Protein AF-A0A7Y5HH87-F1 (afdb_monomer_lite)

Secondary structure (DSSP, 8-state):
--EEEE--EEE--TT-PPPHHHHHHHHHHHHHT-TTTTT-SSEEEE--EEE--

Radius of gyration: 12.87 Å; chains: 1; bounding box: 25×18×39 Å

Foldseek 3Di:
DAADEAEDEAEDDAPGDDDPVVVVVVVVVVVVVDVVCVVDPHHYHYDYHYDHD

Sequence (53 aa):
MTAVTLRPEVAFAPGRGPGEEEFRELHGAAHRECFLADSVRTEVRREARRTGG

pLDDT: mean 85.53, std 7.09, range [55.94, 92.88]

Structure (mmCIF, N/CA/C/O backbone):
data_AF-A0A7Y5HH87-F1
#
_entry.id   AF-A0A7Y5HH87-F1
#
loop_
_atom_site.group_PDB
_atom_site.id
_atom_site.type_symbol
_atom_site.label_atom_id
_atom_site.label_alt_id
_atom_site.label_comp_id
_atom_site.label_asym_id
_atom_site.label_entity_id
_atom_site.label_seq_id
_atom_site.pdbx_PDB_ins_code
_atom_site.Cartn_x
_atom_site.Cartn_y
_atom_site.Cartn_z
_atom_site.occupancy
_atom_site.B_iso_or_equiv
_atom_site.auth_seq_id
_atom_site.auth_comp_id
_atom_site.auth_asym_id
_atom_site.auth_atom_id
_atom_site.pdbx_PDB_model_num
ATOM 1 N N . MET A 1 1 ? -6.508 -4.089 22.252 1.00 67.06 1 MET A N 1
ATOM 2 C CA . MET A 1 1 ? -6.947 -3.330 21.057 1.00 67.06 1 MET A CA 1
ATOM 3 C C . MET A 1 1 ? -6.945 -4.273 19.869 1.00 67.06 1 MET A C 1
ATOM 5 O O . MET A 1 1 ? -6.153 -5.208 19.879 1.00 67.06 1 MET A O 1
ATOM 9 N N . THR A 1 2 ? -7.810 -4.053 18.882 1.00 84.62 2 THR A N 1
ATOM 10 C CA . THR A 1 2 ? -7.791 -4.809 17.619 1.00 84.62 2 THR A CA 1
ATOM 11 C C . THR A 1 2 ? -6.811 -4.153 16.647 1.00 84.62 2 THR A C 1
ATOM 13 O O . THR A 1 2 ? -6.681 -2.927 16.640 1.00 84.62 2 THR A O 1
ATOM 16 N N . ALA A 1 3 ? -6.148 -4.955 15.816 1.00 90.44 3 ALA A N 1
ATOM 17 C CA . ALA A 1 3 ? -5.259 -4.492 14.757 1.00 90.44 3 ALA A CA 1
ATOM 18 C C . ALA A 1 3 ? -5.546 -5.240 13.447 1.00 90.44 3 ALA A C 1
ATOM 20 O O . ALA A 1 3 ? -5.973 -6.395 13.469 1.00 90.44 3 ALA A O 1
ATOM 21 N N . VAL A 1 4 ? -5.298 -4.581 12.317 1.00 90.06 4 VAL A N 1
ATOM 22 C CA . VAL A 1 4 ? -5.445 -5.122 10.960 1.00 90.06 4 VAL A CA 1
ATOM 23 C C . VAL A 1 4 ? -4.172 -4.818 10.178 1.00 90.06 4 VAL A C 1
ATOM 25 O O . VAL A 1 4 ? -3.702 -3.684 10.173 1.00 90.06 4 VAL A O 1
ATOM 28 N N . THR A 1 5 ? -3.628 -5.816 9.483 1.00 90.94 5 THR A N 1
ATOM 29 C CA . THR A 1 5 ? -2.495 -5.637 8.566 1.00 90.94 5 THR A CA 1
ATOM 30 C C . THR A 1 5 ? -2.971 -5.829 7.134 1.00 90.94 5 THR A C 1
ATOM 32 O O . THR A 1 5 ? -3.341 -6.933 6.740 1.00 90.94 5 THR A O 1
ATOM 35 N N . LEU A 1 6 ? -2.935 -4.760 6.342 1.00 88.88 6 LEU A N 1
ATOM 36 C CA . LEU A 1 6 ? -3.231 -4.803 4.915 1.00 88.88 6 LEU A CA 1
ATOM 37 C C . LEU A 1 6 ? -2.000 -5.304 4.149 1.00 88.88 6 LEU A C 1
ATOM 39 O O . LEU A 1 6 ? -0.917 -4.729 4.263 1.00 88.88 6 LEU A O 1
ATOM 43 N N . ARG A 1 7 ? -2.176 -6.353 3.340 1.00 90.94 7 ARG A N 1
ATOM 44 C CA . ARG A 1 7 ? -1.137 -6.955 2.484 1.00 90.94 7 ARG A CA 1
ATOM 45 C C . ARG A 1 7 ? -1.507 -6.820 1.000 1.00 90.94 7 ARG A C 1
ATOM 47 O O . ARG A 1 7 ? -1.849 -7.820 0.378 1.00 90.94 7 ARG A O 1
ATOM 54 N N . PRO A 1 8 ? -1.531 -5.597 0.436 1.00 87.94 8 PRO A N 1
ATOM 55 C CA . PRO A 1 8 ? -1.861 -5.410 -0.969 1.00 87.94 8 PRO A CA 1
ATOM 56 C C . PRO A 1 8 ? -0.714 -5.903 -1.857 1.00 87.94 8 PRO A C 1
ATOM 58 O O . PRO A 1 8 ? 0.424 -5.435 -1.747 1.00 87.94 8 PRO A O 1
ATOM 61 N N . GLU A 1 9 ? -1.036 -6.823 -2.759 1.00 90.88 9 GLU A N 1
ATOM 62 C CA . GLU A 1 9 ? -0.183 -7.180 -3.889 1.00 90.88 9 GLU A CA 1
ATOM 63 C C . GLU A 1 9 ? -0.484 -6.232 -5.052 1.00 90.88 9 GLU A C 1
ATOM 65 O O . GLU A 1 9 ? -1.640 -6.052 -5.439 1.00 90.88 9 GLU A O 1
ATOM 70 N N . VAL A 1 10 ? 0.553 -5.589 -5.586 1.00 90.19 10 VAL A N 1
ATOM 71 C CA . VAL A 1 10 ? 0.434 -4.583 -6.644 1.00 90.19 10 VAL A CA 1
ATOM 72 C C . VAL A 1 10 ? 1.164 -5.085 -7.881 1.00 90.19 10 VAL A C 1
ATOM 74 O O . VAL A 1 10 ? 2.394 -5.026 -7.958 1.00 90.19 10 VAL A O 1
ATOM 77 N N . ALA A 1 11 ? 0.385 -5.585 -8.839 1.00 90.38 11 ALA A N 1
ATOM 78 C CA . ALA A 1 11 ? 0.882 -6.051 -10.122 1.00 90.38 11 ALA A CA 1
ATOM 79 C C . ALA A 1 11 ? 1.047 -4.886 -11.109 1.00 90.38 11 ALA A C 1
ATOM 81 O O . ALA A 1 11 ? 0.140 -4.068 -11.269 1.00 90.38 11 ALA A O 1
ATOM 82 N N . PHE A 1 12 ? 2.179 -4.849 -11.810 1.00 88.81 12 PHE A N 1
ATOM 83 C CA . PHE A 1 12 ? 2.416 -3.933 -12.930 1.00 88.81 12 PHE A CA 1
ATOM 84 C C . PHE A 1 12 ? 2.519 -4.703 -14.251 1.00 88.81 12 PHE A C 1
ATOM 86 O O . PHE A 1 12 ? 2.816 -5.897 -14.267 1.00 88.81 12 PHE A O 1
ATOM 93 N N . ALA A 1 13 ? 2.271 -4.019 -15.372 1.00 89.12 13 ALA A N 1
ATOM 94 C CA . ALA A 1 13 ? 2.485 -4.608 -16.691 1.00 89.12 13 ALA A CA 1
ATOM 95 C C . ALA A 1 13 ? 3.989 -4.896 -16.923 1.00 89.12 13 ALA A C 1
ATOM 97 O O . ALA A 1 13 ? 4.821 -4.119 -16.441 1.00 89.12 13 ALA A O 1
ATOM 98 N N . PRO A 1 14 ? 4.356 -5.964 -17.662 1.00 85.62 14 PRO A N 1
ATOM 99 C CA . PRO A 1 14 ? 5.757 -6.338 -17.852 1.00 85.62 14 PRO A CA 1
ATOM 100 C C . PRO A 1 14 ? 6.600 -5.231 -18.494 1.00 85.62 14 PRO A C 1
ATOM 102 O O . PRO A 1 14 ? 6.171 -4.597 -19.461 1.00 85.62 14 PRO A O 1
ATOM 105 N N . GLY A 1 15 ? 7.793 -4.988 -17.951 1.00 84.69 15 GLY A N 1
ATOM 106 C CA . GLY A 1 15 ? 8.695 -3.909 -18.364 1.00 84.69 15 GLY A CA 1
ATOM 107 C C . GLY A 1 15 ? 8.165 -2.493 -18.096 1.00 84.69 15 GLY A C 1
ATOM 108 O O . GLY A 1 15 ? 8.654 -1.534 -18.696 1.00 84.69 15 GLY A O 1
ATOM 109 N N . ARG A 1 16 ? 7.124 -2.343 -17.263 1.00 85.94 16 ARG A N 1
ATOM 110 C CA . ARG A 1 16 ? 6.411 -1.070 -17.016 1.00 85.94 16 ARG A CA 1
ATOM 111 C C . ARG A 1 16 ? 6.143 -0.793 -15.529 1.00 85.94 16 ARG A C 1
ATOM 113 O O . ARG A 1 16 ? 5.363 0.106 -15.220 1.00 85.94 16 ARG A O 1
ATOM 120 N N . GLY A 1 17 ? 6.753 -1.552 -14.617 1.00 86.12 17 GLY A N 1
ATOM 121 C CA . GLY A 1 17 ? 6.657 -1.310 -13.175 1.00 86.12 17 GLY A CA 1
ATOM 122 C C . GLY A 1 17 ? 7.660 -0.257 -12.667 1.00 86.12 17 GLY A C 1
ATOM 123 O O . GLY A 1 17 ? 8.804 -0.272 -13.120 1.00 86.12 17 GLY A O 1
ATOM 124 N N . PRO A 1 18 ? 7.274 0.602 -11.701 1.00 90.69 18 PRO A N 1
ATOM 125 C CA . PRO A 1 18 ? 8.151 1.603 -11.087 1.00 90.69 18 PRO A CA 1
ATOM 126 C C . PRO A 1 18 ? 9.318 0.957 -10.330 1.00 90.69 18 PRO A C 1
ATOM 128 O O . PRO A 1 18 ? 9.212 -0.197 -9.896 1.00 90.69 18 PRO A O 1
ATOM 131 N N . GLY A 1 19 ? 10.411 1.696 -10.126 1.00 90.62 19 GLY A N 1
ATOM 132 C CA . GLY A 1 19 ? 11.552 1.243 -9.313 1.00 90.62 19 GLY A CA 1
ATOM 133 C C . GLY A 1 19 ? 11.144 0.884 -7.875 1.00 90.62 19 GLY A C 1
ATOM 134 O O . GLY A 1 19 ? 10.072 1.271 -7.423 1.00 90.62 19 GLY A O 1
ATOM 135 N N . GLU A 1 20 ? 11.967 0.146 -7.116 1.00 89.06 20 GLU A N 1
ATOM 136 C CA . GLU A 1 20 ? 11.581 -0.234 -5.739 1.00 89.06 20 GLU A CA 1
ATOM 137 C C . GLU A 1 20 ? 11.361 0.999 -4.844 1.00 89.06 20 GLU A C 1
ATOM 139 O O . GLU A 1 20 ? 10.414 1.050 -4.065 1.00 89.06 20 GLU A O 1
ATOM 144 N N . GLU A 1 21 ? 12.202 2.021 -4.993 1.00 91.44 21 GLU A N 1
ATOM 145 C CA . GLU A 1 21 ? 12.082 3.285 -4.267 1.00 91.44 21 GLU A CA 1
ATOM 146 C C . GLU A 1 21 ? 10.817 4.058 -4.658 1.00 91.44 21 GLU A C 1
ATOM 148 O O . GLU A 1 21 ? 9.974 4.325 -3.803 1.00 91.44 21 GLU A O 1
ATOM 153 N N . GLU A 1 22 ? 10.624 4.288 -5.956 1.00 92.75 22 GLU A N 1
ATOM 154 C CA . GLU A 1 22 ? 9.425 4.892 -6.550 1.00 92.75 22 GLU A CA 1
ATOM 155 C C . GLU A 1 22 ? 8.138 4.137 -6.153 1.00 92.75 22 GLU A C 1
ATOM 157 O O . GLU A 1 22 ? 7.123 4.748 -5.829 1.00 92.75 22 GLU A O 1
ATOM 162 N N . PHE A 1 23 ? 8.171 2.802 -6.081 1.00 92.88 23 PHE A N 1
ATOM 163 C CA . PHE A 1 23 ? 7.060 1.983 -5.593 1.00 92.88 23 PHE A CA 1
ATOM 164 C C . PHE A 1 23 ? 6.732 2.259 -4.117 1.00 92.88 23 PHE A C 1
ATOM 166 O O . PHE A 1 23 ? 5.554 2.358 -3.760 1.00 92.88 23 PHE A O 1
ATOM 173 N N . ARG A 1 24 ? 7.749 2.411 -3.254 1.00 89.75 24 ARG A N 1
ATOM 174 C CA . ARG A 1 24 ? 7.555 2.777 -1.838 1.00 89.75 24 ARG A CA 1
ATOM 175 C C . ARG A 1 24 ? 6.979 4.190 -1.709 1.00 89.75 24 ARG A C 1
ATOM 177 O O . ARG A 1 24 ? 6.080 4.389 -0.892 1.00 89.75 24 ARG A O 1
ATOM 184 N N . GLU A 1 25 ? 7.428 5.139 -2.530 1.00 91.88 25 GLU A N 1
ATOM 185 C CA . GLU A 1 25 ? 6.882 6.503 -2.564 1.00 91.88 25 GLU A CA 1
ATOM 186 C C . GLU A 1 25 ? 5.425 6.534 -3.041 1.00 91.88 25 GLU A C 1
ATOM 188 O O . GLU A 1 25 ? 4.569 7.084 -2.346 1.00 91.88 25 GLU A O 1
ATOM 193 N N . LEU A 1 26 ? 5.118 5.883 -4.169 1.00 91.69 26 LEU A N 1
ATOM 194 C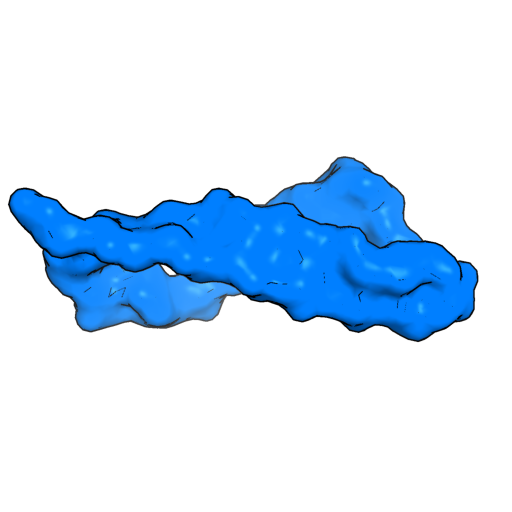 CA . LEU A 1 26 ? 3.766 5.771 -4.727 1.00 91.69 26 LEU A CA 1
ATOM 195 C C . LEU A 1 26 ? 2.801 5.101 -3.742 1.00 91.69 26 LEU A C 1
ATOM 197 O O . LEU A 1 26 ? 1.698 5.604 -3.520 1.00 91.69 26 LEU A O 1
ATOM 201 N N . HIS A 1 27 ? 3.209 3.999 -3.103 1.00 89.06 27 HIS A N 1
ATOM 202 C CA . HIS A 1 27 ? 2.375 3.336 -2.100 1.00 89.06 27 HIS A CA 1
ATOM 203 C C . HIS A 1 27 ? 2.208 4.190 -0.832 1.00 89.06 27 HIS A C 1
ATOM 205 O O . HIS A 1 27 ? 1.113 4.264 -0.269 1.00 89.06 27 HIS A O 1
ATOM 211 N N . GLY A 1 28 ? 3.268 4.880 -0.397 1.00 86.44 28 GLY A N 1
ATOM 212 C CA . GLY A 1 28 ? 3.221 5.824 0.719 1.00 86.44 28 GLY A CA 1
ATOM 213 C C . GLY A 1 28 ? 2.319 7.033 0.448 1.00 86.44 28 GLY A C 1
ATOM 214 O O . GLY A 1 28 ? 1.636 7.494 1.360 1.00 86.44 28 GLY A O 1
ATOM 215 N N . ALA A 1 29 ? 2.268 7.517 -0.796 1.00 89.19 29 ALA A N 1
ATOM 216 C CA . ALA A 1 29 ? 1.358 8.571 -1.234 1.00 89.19 29 ALA A CA 1
ATOM 217 C C . ALA A 1 29 ? -0.095 8.083 -1.273 1.00 89.19 29 ALA A C 1
ATOM 219 O O . ALA A 1 29 ? -0.944 8.668 -0.605 1.00 89.19 29 ALA A O 1
ATOM 220 N N . ALA A 1 30 ? -0.368 6.959 -1.942 1.00 88.12 30 ALA A N 1
ATOM 221 C CA . ALA A 1 30 ? -1.705 6.363 -1.997 1.00 88.12 30 ALA A CA 1
ATOM 222 C C . ALA A 1 30 ? -2.270 6.024 -0.602 1.00 88.12 30 ALA A C 1
ATOM 224 O O . ALA A 1 30 ? -3.481 6.047 -0.401 1.00 88.12 30 ALA A O 1
ATOM 225 N N . HIS A 1 31 ? -1.408 5.743 0.381 1.00 83.31 31 HIS A N 1
ATOM 226 C CA . HIS A 1 31 ? -1.805 5.556 1.776 1.00 83.31 31 HIS A CA 1
ATOM 227 C C . HIS A 1 31 ? -2.254 6.849 2.480 1.00 83.31 31 HIS A C 1
ATOM 229 O O . HIS A 1 31 ? -3.089 6.762 3.381 1.00 83.31 31 HIS A O 1
ATOM 235 N N . ARG A 1 32 ? -1.733 8.029 2.120 1.00 82.38 32 ARG A N 1
ATOM 236 C CA . ARG A 1 32 ? -2.154 9.305 2.736 1.00 82.38 32 ARG A CA 1
ATOM 237 C C . ARG A 1 32 ? -3.571 9.707 2.321 1.00 82.38 32 ARG A C 1
ATOM 239 O O . ARG A 1 32 ? -4.300 10.244 3.140 1.00 82.38 32 ARG A O 1
ATOM 246 N N . GLU A 1 33 ? -3.988 9.312 1.121 1.00 83.81 33 GLU A N 1
ATOM 247 C CA . GLU A 1 33 ? -5.347 9.520 0.595 1.00 83.81 33 GLU A CA 1
ATOM 248 C C . GLU A 1 33 ? -6.325 8.372 0.954 1.00 83.81 33 GLU A C 1
ATOM 250 O O . GLU A 1 33 ? -7.414 8.259 0.390 1.00 83.81 33 GLU A O 1
ATOM 255 N N . CYS A 1 34 ? -5.937 7.449 1.847 1.00 81.75 34 CYS A N 1
ATOM 256 C CA . CYS A 1 34 ? -6.656 6.1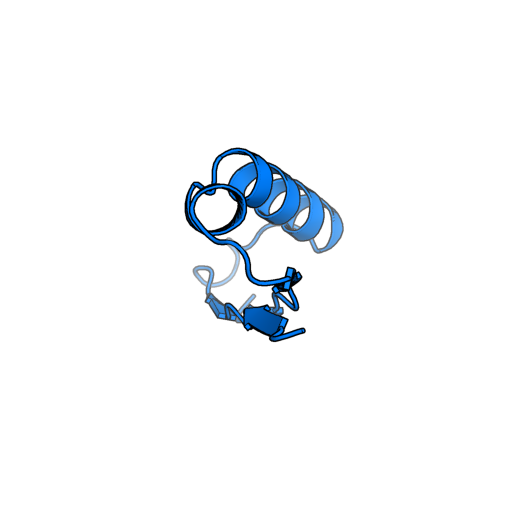91 2.071 1.00 81.75 34 CYS A CA 1
ATOM 257 C C . CYS A 1 34 ? -7.580 6.236 3.300 1.00 81.75 34 CYS A C 1
ATOM 259 O O . CYS A 1 34 ? -7.220 5.775 4.387 1.00 81.75 34 CYS A O 1
ATOM 261 N N . PHE A 1 35 ? -8.821 6.684 3.078 1.00 76.81 35 PHE A N 1
ATOM 262 C CA . PHE A 1 35 ? -9.894 6.816 4.081 1.00 76.81 35 PHE A CA 1
ATOM 263 C C . PHE A 1 35 ? -10.149 5.579 4.970 1.00 76.81 35 PHE A C 1
ATOM 265 O O . PHE A 1 35 ? -10.725 5.713 6.050 1.00 76.81 35 PHE A O 1
ATOM 272 N N . LEU A 1 36 ? -9.731 4.376 4.551 1.00 74.56 36 LEU A N 1
ATOM 273 C CA . LEU A 1 36 ? -9.817 3.151 5.361 1.00 74.56 36 LEU A CA 1
ATOM 274 C C . LEU A 1 36 ? -8.987 3.212 6.654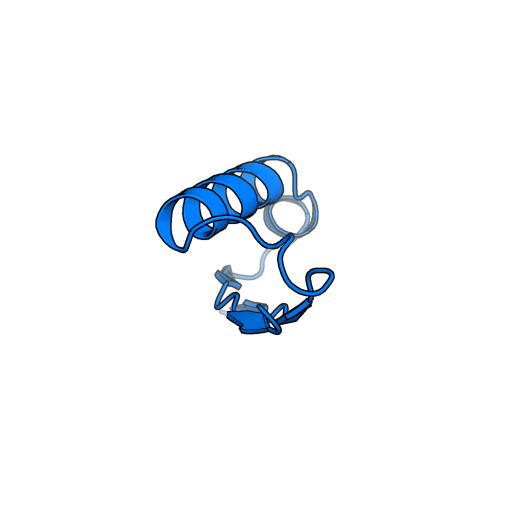 1.00 74.56 36 LEU A C 1
ATOM 276 O O . LEU A 1 36 ? -9.293 2.473 7.586 1.00 74.56 36 LEU A O 1
ATOM 280 N N . ALA A 1 37 ? -7.948 4.051 6.712 1.00 75.88 37 ALA A N 1
ATOM 281 C CA . ALA A 1 37 ? -7.162 4.256 7.926 1.00 75.88 37 ALA A CA 1
ATOM 282 C C . ALA A 1 37 ? -7.908 5.141 8.938 1.00 75.88 37 ALA A C 1
ATOM 284 O O . ALA A 1 37 ? -8.052 4.762 10.098 1.00 75.88 37 ALA A O 1
ATOM 285 N N . ASP A 1 38 ? -8.432 6.281 8.484 1.00 75.38 38 ASP A N 1
ATOM 286 C CA . ASP A 1 38 ? -8.982 7.319 9.367 1.00 75.38 38 ASP A CA 1
ATOM 287 C C . ASP A 1 38 ? -10.438 7.049 9.788 1.00 75.38 38 ASP A C 1
ATOM 289 O O . ASP A 1 38 ? -10.919 7.581 10.787 1.00 75.38 38 ASP A O 1
ATOM 293 N N . SER A 1 39 ? -11.147 6.179 9.058 1.00 82.12 39 SER A N 1
ATOM 294 C CA . SER A 1 39 ? -12.552 5.833 9.333 1.00 82.12 39 SER A CA 1
ATOM 295 C C . SER A 1 39 ? -12.744 4.776 10.434 1.00 82.12 39 SER A C 1
ATOM 297 O O . SER A 1 39 ? -13.883 4.398 10.719 1.00 82.12 39 SER A O 1
ATOM 299 N N . VAL A 1 40 ? -11.673 4.243 11.043 1.00 84.56 40 VAL A N 1
ATOM 300 C CA . VAL A 1 40 ? -11.747 3.096 11.971 1.00 84.56 40 VAL A CA 1
ATOM 301 C C . VAL A 1 40 ? -10.998 3.322 13.288 1.00 84.56 40 VAL A C 1
ATOM 303 O O . VAL A 1 40 ? -9.955 3.956 13.345 1.00 84.56 40 VAL A O 1
ATOM 306 N N . ARG A 1 41 ? -11.500 2.720 14.377 1.00 87.44 41 ARG A N 1
ATOM 307 C CA . ARG A 1 41 ? -10.853 2.720 15.713 1.00 87.44 41 ARG A CA 1
ATOM 308 C C . ARG A 1 41 ? -9.810 1.599 15.891 1.00 87.44 41 ARG A C 1
ATOM 310 O O . ARG A 1 41 ? -9.443 1.262 17.014 1.00 87.44 41 ARG A O 1
ATOM 317 N N . THR A 1 42 ? -9.404 0.975 14.792 1.00 88.94 42 THR A N 1
ATOM 318 C CA . THR A 1 42 ? -8.548 -0.216 14.734 1.00 88.94 42 THR A CA 1
ATOM 319 C C . THR A 1 42 ? -7.177 0.199 14.226 1.00 88.94 42 THR A C 1
ATOM 321 O O . THR A 1 42 ? -7.091 0.996 13.301 1.00 88.94 42 THR A O 1
ATOM 324 N N . GLU A 1 43 ? -6.097 -0.346 14.782 1.00 88.00 43 GLU A N 1
ATOM 325 C CA . GLU A 1 43 ? -4.755 -0.018 14.291 1.00 88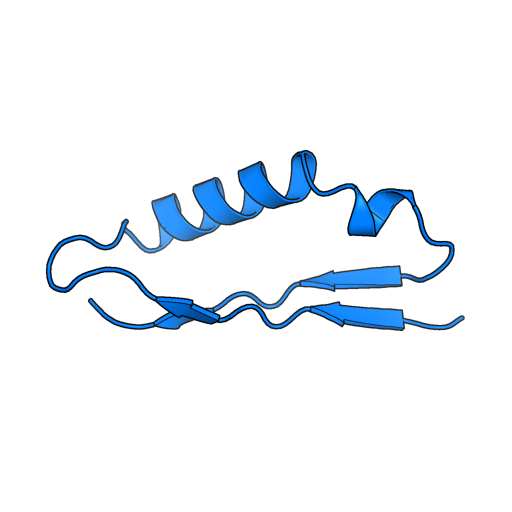.00 43 GLU A CA 1
ATOM 326 C C . GLU A 1 43 ? -4.515 -0.653 12.906 1.00 88.00 43 GLU A C 1
ATOM 328 O O . GLU A 1 43 ? -4.497 -1.881 12.788 1.00 88.00 43 GLU A O 1
ATOM 333 N N . VAL A 1 44 ? -4.323 0.168 11.865 1.00 87.06 44 VAL A N 1
ATOM 334 C CA . VAL A 1 44 ? -4.123 -0.290 10.477 1.00 87.06 44 VAL A CA 1
ATOM 335 C C . VAL A 1 44 ? -2.640 -0.247 10.088 1.00 87.06 44 VAL A C 1
ATOM 337 O O . VAL A 1 44 ? -2.063 0.818 9.871 1.00 87.06 44 VAL A O 1
ATOM 340 N N . ARG A 1 45 ? -2.027 -1.425 9.938 1.00 87.94 45 ARG A N 1
ATOM 341 C CA . ARG A 1 45 ? -0.675 -1.623 9.386 1.00 87.94 45 ARG A CA 1
ATOM 342 C C . ARG A 1 45 ? -0.733 -1.928 7.886 1.00 87.94 45 ARG A C 1
ATOM 344 O O . ARG A 1 45 ? -1.763 -2.361 7.371 1.00 87.94 45 ARG A O 1
ATOM 351 N N . ARG A 1 46 ? 0.390 -1.747 7.183 1.00 86.75 46 ARG A N 1
ATOM 352 C CA . ARG A 1 46 ? 0.549 -2.086 5.758 1.00 86.75 46 ARG A CA 1
ATOM 353 C C . ARG A 1 46 ? 1.843 -2.858 5.521 1.00 86.75 46 ARG A C 1
ATOM 355 O O . ARG A 1 46 ? 2.878 -2.508 6.075 1.00 86.75 46 ARG A O 1
ATOM 362 N N . GLU A 1 47 ? 1.771 -3.859 4.655 1.00 88.12 47 GLU A N 1
ATOM 363 C CA . GLU A 1 47 ? 2.887 -4.681 4.180 1.00 88.12 47 GLU A CA 1
ATOM 364 C C . GLU A 1 47 ? 2.706 -4.920 2.667 1.00 88.12 47 GLU A C 1
ATOM 366 O O . GLU A 1 47 ? 2.367 -6.020 2.227 1.00 88.12 47 GLU A O 1
ATOM 371 N N . ALA A 1 48 ? 2.840 -3.857 1.869 1.00 86.88 48 ALA A N 1
ATOM 372 C CA . ALA A 1 48 ? 2.635 -3.909 0.420 1.00 86.88 48 ALA A CA 1
ATOM 373 C C . ALA A 1 48 ? 3.758 -4.663 -0.306 1.00 86.88 48 ALA A C 1
ATOM 375 O O . ALA A 1 48 ? 4.923 -4.592 0.088 1.00 86.88 48 ALA A O 1
ATOM 376 N N . ARG A 1 49 ? 3.414 -5.360 -1.395 1.00 87.62 49 ARG A N 1
ATOM 377 C CA . ARG A 1 49 ? 4.367 -6.123 -2.217 1.00 87.62 49 ARG A CA 1
ATOM 378 C C . ARG A 1 49 ? 4.148 -5.823 -3.696 1.00 87.62 49 ARG A C 1
ATOM 380 O O . ARG A 1 49 ? 3.021 -5.912 -4.177 1.00 87.62 49 ARG A O 1
ATOM 387 N N . ARG A 1 50 ? 5.220 -5.488 -4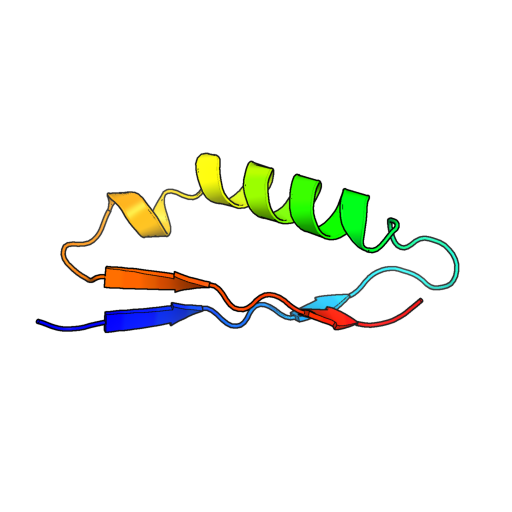.419 1.00 85.12 50 ARG A N 1
ATOM 388 C CA . ARG A 1 50 ? 5.193 -5.377 -5.885 1.00 85.12 50 ARG A CA 1
ATOM 389 C C . ARG A 1 50 ? 5.271 -6.779 -6.488 1.00 85.12 50 ARG A C 1
ATOM 391 O O . ARG A 1 50 ? 6.133 -7.559 -6.085 1.00 85.12 50 ARG A O 1
ATOM 398 N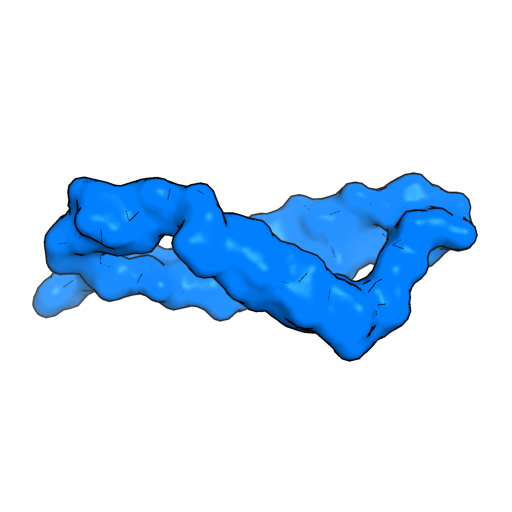 N . THR A 1 51 ? 4.419 -7.088 -7.457 1.00 80.62 51 THR A N 1
ATOM 399 C CA . THR A 1 51 ? 4.469 -8.339 -8.230 1.00 80.62 51 THR A CA 1
ATOM 400 C C . THR A 1 51 ? 4.581 -8.031 -9.726 1.00 80.62 51 THR A C 1
ATOM 402 O O . THR A 1 51 ? 4.135 -6.987 -10.203 1.00 80.62 51 THR A O 1
ATOM 405 N N . GLY A 1 52 ? 5.257 -8.910 -10.472 1.00 65.88 52 GLY A N 1
ATOM 406 C CA . GLY A 1 52 ? 5.668 -8.627 -11.852 1.00 65.88 52 GLY A CA 1
ATOM 407 C C . GLY A 1 52 ? 6.856 -7.655 -11.968 1.00 65.88 52 GLY A C 1
ATOM 408 O O . GLY A 1 52 ? 7.294 -7.030 -10.991 1.00 65.88 52 GLY A O 1
ATOM 409 N N . GLY A 1 53 ? 7.403 -7.560 -13.181 1.00 55.94 53 GLY A N 1
ATOM 410 C CA . GLY A 1 53 ? 8.519 -6.687 -13.551 1.00 55.94 53 GLY A CA 1
ATOM 411 C C . GLY A 1 53 ? 8.464 -6.304 -15.013 1.00 55.94 53 GLY A C 1
ATOM 412 O O . GLY A 1 53 ? 8.205 -7.199 -15.841 1.00 55.94 53 GLY A O 1
#